Protein AF-R7S9X9-F1 (afdb_monomer)

Sequence (85 aa):
KLVTATVPILAEHGVTITTLFYRQMLEANPDLRNVFSRSNVAFRQRQLARAVHAHAANIEDLTPILPVVERIAHKHTSVHIVPSR

pLDDT: mean 92.41, std 6.57, range [55.38, 97.75]

Structure (mmCIF, N/CA/C/O backbone):
data_AF-R7S9X9-F1
#
_entry.id   AF-R7S9X9-F1
#
loop_
_atom_site.group_PDB
_atom_site.id
_atom_site.type_symbol
_atom_site.label_atom_id
_atom_site.label_alt_id
_atom_site.label_comp_id
_atom_site.label_asym_id
_atom_site.label_entity_id
_atom_site.label_seq_id
_atom_site.pdbx_PDB_ins_code
_atom_site.Cartn_x
_atom_site.Cartn_y
_atom_site.Cartn_z
_atom_site.occupancy
_atom_site.B_iso_or_equiv
_atom_site.auth_seq_id
_atom_site.auth_comp_id
_atom_site.auth_asym_id
_atom_site.auth_atom_id
_atom_site.pdbx_PDB_model_num
ATOM 1 N N . LYS A 1 1 ? -17.739 4.993 7.220 1.00 79.00 1 LYS A N 1
ATOM 2 C CA . LYS A 1 1 ? -18.378 3.840 7.923 1.00 79.00 1 LYS A CA 1
ATOM 3 C C . LYS A 1 1 ? -17.834 2.480 7.468 1.00 79.00 1 LYS A C 1
ATOM 5 O O . LYS A 1 1 ? -17.237 1.817 8.301 1.00 79.00 1 LYS A O 1
ATOM 10 N N . LEU A 1 2 ? -17.981 2.066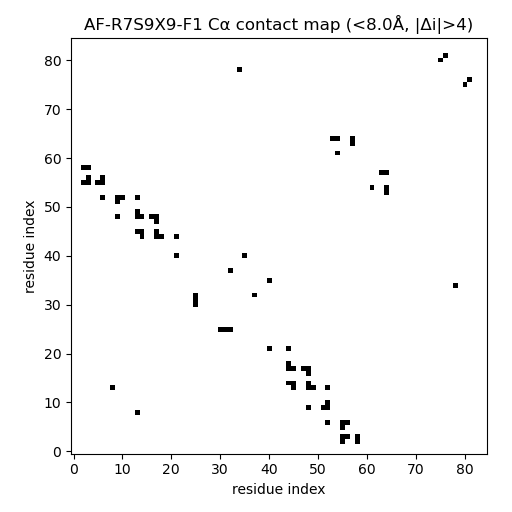 6.197 1.00 93.44 2 LEU A N 1
ATOM 11 C CA . LEU A 1 2 ? -17.479 0.752 5.740 1.00 93.44 2 LEU A CA 1
ATOM 12 C C . LEU A 1 2 ? -15.945 0.643 5.810 1.00 93.44 2 LEU A C 1
ATOM 14 O O . LEU A 1 2 ? -15.431 -0.278 6.430 1.00 93.44 2 LEU A O 1
ATOM 18 N N . VAL A 1 3 ? -15.218 1.613 5.244 1.00 93.88 3 VAL A N 1
ATOM 19 C CA . VAL A 1 3 ? -13.741 1.628 5.248 1.00 93.88 3 VAL A CA 1
ATOM 20 C C . VAL A 1 3 ? -13.187 1.615 6.676 1.00 93.88 3 VAL A C 1
ATOM 22 O O . VAL A 1 3 ? -12.359 0.773 7.010 1.00 93.88 3 VAL A O 1
ATOM 25 N N . THR A 1 4 ? -13.710 2.480 7.546 1.00 93.94 4 THR A N 1
ATOM 26 C CA . THR A 1 4 ? -13.315 2.577 8.958 1.00 93.94 4 THR A CA 1
ATOM 27 C C . THR A 1 4 ? -13.463 1.243 9.701 1.00 93.94 4 THR A C 1
ATOM 29 O O . THR A 1 4 ? -12.585 0.870 10.473 1.00 93.94 4 THR A O 1
ATOM 32 N N . ALA A 1 5 ? -14.529 0.479 9.428 1.00 96.38 5 ALA A N 1
ATOM 33 C CA . ALA A 1 5 ? -14.758 -0.828 10.048 1.00 96.38 5 ALA A CA 1
ATOM 34 C C . ALA A 1 5 ? -13.715 -1.890 9.645 1.00 96.38 5 ALA A C 1
ATOM 36 O O . ALA A 1 5 ? -13.531 -2.869 10.362 1.00 96.38 5 ALA A O 1
ATOM 37 N N . THR A 1 6 ? -13.008 -1.700 8.526 1.00 96.06 6 THR A N 1
ATOM 38 C CA . THR A 1 6 ? -11.969 -2.637 8.057 1.00 96.06 6 THR A CA 1
ATOM 39 C C . THR A 1 6 ? -10.577 -2.353 8.622 1.00 96.06 6 THR A C 1
ATOM 41 O O . THR A 1 6 ? -9.675 -3.166 8.434 1.00 96.06 6 THR A O 1
ATOM 44 N N . VAL A 1 7 ? -10.378 -1.238 9.337 1.00 96.38 7 VAL A N 1
ATOM 45 C CA . VAL A 1 7 ? -9.058 -0.834 9.857 1.00 96.38 7 VAL A CA 1
ATOM 46 C C . VAL A 1 7 ? -8.407 -1.917 10.734 1.00 96.38 7 VAL A C 1
ATOM 48 O O . VAL A 1 7 ? -7.256 -2.258 10.453 1.00 96.38 7 VAL A O 1
ATOM 51 N N . PRO A 1 8 ? -9.101 -2.540 11.714 1.00 96.50 8 PRO A N 1
ATOM 52 C CA . PRO A 1 8 ? -8.494 -3.595 12.531 1.00 96.50 8 PRO A CA 1
ATOM 53 C C . PRO A 1 8 ? -8.075 -4.818 11.702 1.00 96.50 8 PRO A C 1
ATOM 55 O O . PRO A 1 8 ? -7.002 -5.377 11.910 1.00 96.50 8 PRO A O 1
ATOM 58 N N . ILE A 1 9 ? -8.877 -5.177 10.695 1.00 96.19 9 ILE A N 1
ATOM 59 C CA . ILE A 1 9 ? -8.599 -6.298 9.785 1.00 96.19 9 ILE A CA 1
ATOM 60 C C . ILE A 1 9 ? -7.352 -6.001 8.943 1.00 96.19 9 ILE A C 1
ATOM 62 O O . ILE A 1 9 ? -6.502 -6.868 8.750 1.00 96.19 9 ILE A O 1
ATOM 66 N N . LEU A 1 10 ? -7.205 -4.768 8.451 1.00 94.19 10 LEU A N 1
ATOM 67 C CA . LEU A 1 10 ? -6.016 -4.343 7.709 1.00 94.19 10 LEU A CA 1
ATOM 68 C C . LEU A 1 10 ? -4.764 -4.305 8.593 1.00 94.19 10 LEU A C 1
ATOM 70 O O . LEU A 1 10 ? -3.672 -4.584 8.096 1.00 94.19 10 LEU 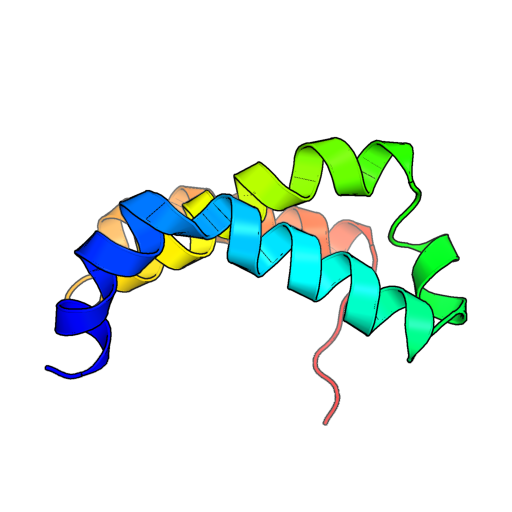A O 1
ATOM 74 N N . ALA A 1 11 ? -4.905 -3.987 9.882 1.00 93.50 11 ALA A N 1
ATOM 75 C CA . ALA A 1 11 ? -3.798 -4.025 10.832 1.00 93.50 11 ALA A CA 1
ATOM 76 C C . ALA A 1 11 ? -3.293 -5.462 11.052 1.00 93.50 11 ALA A C 1
ATOM 78 O O . ALA A 1 11 ? -2.085 -5.694 11.050 1.00 93.50 11 ALA A O 1
ATOM 79 N N 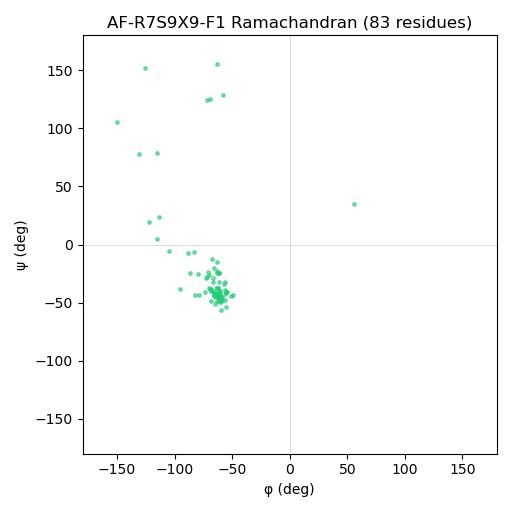. GLU A 1 12 ? -4.209 -6.425 11.179 1.00 96.75 12 GLU A N 1
ATOM 80 C CA . GLU A 1 12 ? -3.882 -7.832 11.434 1.00 96.75 12 GLU A CA 1
ATOM 81 C C . GLU A 1 12 ? -3.432 -8.583 10.169 1.00 96.75 12 GLU A C 1
ATOM 83 O O . GLU A 1 12 ? -2.454 -9.331 10.181 1.00 96.75 12 GLU A O 1
ATOM 88 N N . HIS A 1 13 ? -4.121 -8.370 9.047 1.00 97.38 13 HIS A N 1
ATOM 89 C CA . HIS A 1 13 ? -3.962 -9.180 7.836 1.00 97.38 13 HIS A CA 1
ATOM 90 C C . HIS A 1 13 ? -3.398 -8.417 6.636 1.00 97.38 13 HIS A C 1
ATOM 92 O O . HIS A 1 13 ? -3.264 -8.993 5.554 1.00 97.38 13 HIS A O 1
ATOM 98 N N . GLY A 1 14 ? -3.020 -7.146 6.793 1.00 95.81 14 GLY A N 1
ATOM 99 C CA . GLY A 1 14 ? -2.571 -6.305 5.682 1.00 95.81 14 GLY A CA 1
ATOM 100 C C . GLY A 1 14 ? -1.425 -6.916 4.873 1.00 95.81 14 GLY A C 1
ATOM 101 O O . GLY A 1 14 ? -1.457 -6.881 3.645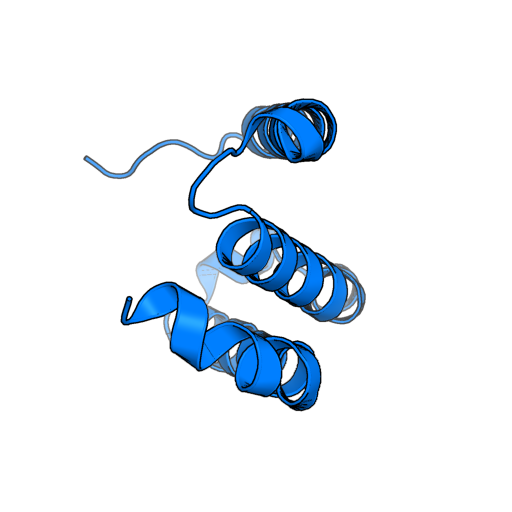 1.00 95.81 14 GLY A O 1
ATOM 102 N N . VAL A 1 15 ? -0.441 -7.537 5.534 1.00 95.94 15 VAL A N 1
ATOM 103 C CA . VAL A 1 15 ? 0.681 -8.204 4.845 1.00 95.94 15 VAL A CA 1
ATOM 104 C C . VAL A 1 15 ? 0.215 -9.439 4.079 1.00 95.94 15 VAL A C 1
ATOM 106 O O . VAL A 1 15 ? 0.664 -9.664 2.957 1.00 95.94 15 VAL A O 1
ATOM 109 N N . THR A 1 16 ? -0.701 -10.224 4.644 1.00 97.12 16 THR A N 1
ATOM 110 C CA . THR A 1 16 ? -1.279 -11.394 3.969 1.00 97.12 16 THR A CA 1
ATOM 111 C C . THR A 1 16 ? -2.012 -10.968 2.700 1.00 97.12 16 THR A C 1
ATOM 113 O O . THR A 1 16 ? -1.764 -11.522 1.629 1.00 97.12 16 THR A O 1
ATOM 116 N N . ILE A 1 17 ? -2.838 -9.922 2.791 1.00 97.06 17 ILE A N 1
ATOM 117 C CA . ILE A 1 17 ? -3.579 -9.360 1.656 1.00 97.06 17 ILE A CA 1
ATOM 118 C C . ILE A 1 17 ? -2.616 -8.883 0.565 1.00 97.06 17 ILE A C 1
ATOM 120 O O . ILE A 1 17 ? -2.768 -9.254 -0.598 1.00 97.06 17 ILE A O 1
ATOM 124 N N . THR A 1 18 ? -1.592 -8.101 0.913 1.00 96.75 18 THR A N 1
ATOM 125 C CA . THR A 1 18 ? -0.666 -7.566 -0.096 1.00 96.75 18 THR A CA 1
ATOM 126 C C . THR A 1 18 ? 0.263 -8.623 -0.686 1.00 96.75 18 THR A C 1
ATOM 128 O O . THR A 1 18 ? 0.650 -8.506 -1.847 1.00 96.75 18 THR A O 1
ATOM 131 N N . THR A 1 19 ? 0.581 -9.679 0.064 1.00 95.69 19 THR A N 1
ATOM 132 C CA . THR A 1 19 ? 1.302 -10.849 -0.462 1.00 95.69 19 THR A CA 1
ATOM 133 C C . THR A 1 19 ? 0.472 -11.541 -1.545 1.00 95.69 19 THR A C 1
ATOM 135 O O . THR A 1 19 ? 0.968 -11.800 -2.643 1.00 95.69 19 THR A O 1
ATOM 138 N N . LEU A 1 20 ? -0.811 -11.795 -1.260 1.00 96.56 20 LEU A N 1
ATOM 139 C CA . LEU A 1 20 ? -1.743 -12.392 -2.220 1.00 96.56 20 LEU A CA 1
ATOM 140 C C . LEU A 1 20 ? -1.939 -11.497 -3.448 1.00 96.56 20 LEU A C 1
ATOM 142 O O . LEU A 1 20 ? -1.900 -12.004 -4.569 1.00 96.56 20 LEU A O 1
ATOM 146 N N . PHE A 1 21 ? -2.061 -10.182 -3.244 1.00 96.38 21 PHE A N 1
ATOM 147 C CA . PHE A 1 21 ? -2.152 -9.192 -4.318 1.00 96.38 21 PHE A CA 1
ATOM 148 C C . PHE A 1 21 ? -0.971 -9.294 -5.287 1.00 96.38 21 PHE A C 1
ATOM 150 O O . PHE A 1 21 ? -1.181 -9.458 -6.485 1.00 96.38 21 PHE A O 1
ATOM 157 N N . TYR A 1 22 ? 0.271 -9.248 -4.790 1.00 95.25 22 TYR A N 1
ATOM 158 C CA . TYR A 1 22 ? 1.439 -9.319 -5.672 1.00 95.25 22 TYR A CA 1
ATOM 159 C C . TYR A 1 22 ? 1.528 -10.654 -6.408 1.00 95.25 22 TYR A C 1
ATOM 161 O O . TYR A 1 22 ? 1.899 -10.668 -7.582 1.00 95.25 22 TYR A O 1
ATOM 169 N N . ARG A 1 23 ? 1.172 -11.764 -5.749 1.00 94.44 23 ARG A N 1
ATOM 170 C CA . ARG A 1 23 ? 1.131 -13.081 -6.395 1.00 94.44 23 ARG A CA 1
ATOM 171 C C . ARG A 1 23 ? 0.147 -13.081 -7.567 1.00 94.44 23 ARG A C 1
ATOM 173 O O . ARG A 1 23 ? 0.561 -13.319 -8.697 1.00 94.44 23 ARG A O 1
ATOM 180 N N . GLN A 1 24 ? -1.113 -12.733 -7.309 1.00 96.88 24 GLN A N 1
ATOM 181 C CA . GLN A 1 24 ? -2.177 -12.740 -8.318 1.00 96.88 24 GLN A CA 1
ATOM 182 C C . GLN A 1 24 ? -1.912 -11.737 -9.448 1.00 96.88 24 GLN A C 1
ATOM 184 O O . GLN A 1 24 ? -2.066 -12.071 -10.620 1.00 96.88 24 GLN A O 1
ATOM 189 N N . MET A 1 25 ? -1.457 -10.524 -9.119 1.00 95.31 25 MET A N 1
ATOM 190 C CA . MET A 1 25 ? -1.164 -9.480 -10.104 1.00 95.31 25 MET A CA 1
ATOM 191 C C . MET A 1 25 ? -0.074 -9.918 -11.091 1.00 95.31 25 MET A C 1
ATOM 193 O O . MET A 1 25 ? -0.218 -9.685 -12.288 1.00 95.31 25 MET A O 1
ATOM 197 N N . LEU A 1 26 ? 0.999 -10.553 -10.607 1.00 94.12 26 LEU A N 1
ATOM 198 C CA . LEU A 1 26 ? 2.128 -10.992 -11.439 1.00 94.12 26 LEU A CA 1
ATOM 199 C C . LEU A 1 26 ? 1.857 -12.299 -12.193 1.00 94.12 26 LEU A C 1
ATOM 201 O O . LEU A 1 26 ? 2.494 -12.562 -13.214 1.00 94.12 26 LEU A O 1
ATOM 205 N N . GLU A 1 27 ? 0.954 -13.138 -11.687 1.00 95.12 27 GLU A N 1
ATOM 206 C CA . GLU A 1 27 ? 0.428 -14.295 -12.417 1.00 95.12 27 GLU A CA 1
ATOM 207 C C . GLU A 1 27 ? -0.443 -13.842 -13.591 1.00 95.12 27 GLU A C 1
ATOM 209 O O . GLU A 1 27 ? -0.210 -14.278 -14.714 1.00 95.12 27 GLU A O 1
ATOM 214 N N . ALA A 1 28 ? -1.374 -12.914 -13.351 1.00 97.12 28 ALA A N 1
ATOM 215 C CA . ALA A 1 28 ? -2.275 -12.394 -14.377 1.00 97.12 28 ALA A CA 1
ATOM 216 C C . ALA A 1 28 ? -1.588 -11.448 -15.379 1.00 97.12 28 ALA A C 1
ATOM 218 O O . ALA A 1 28 ? -2.003 -11.379 -16.530 1.00 97.12 28 ALA A O 1
ATOM 219 N N . ASN A 1 29 ? -0.536 -10.731 -14.962 1.00 94.38 29 ASN A N 1
ATOM 220 C CA . ASN A 1 29 ? 0.162 -9.739 -15.788 1.00 94.38 29 ASN A CA 1
ATOM 221 C C . ASN A 1 29 ? 1.685 -9.960 -15.743 1.00 94.38 29 ASN A C 1
ATOM 223 O O . ASN A 1 29 ? 2.401 -9.242 -15.032 1.00 94.38 29 ASN A O 1
ATOM 227 N N . PRO A 1 30 ? 2.216 -10.953 -16.479 1.00 92.94 30 PRO A N 1
ATOM 228 C CA . PRO A 1 30 ? 3.635 -11.291 -16.441 1.00 92.94 30 PRO A CA 1
ATOM 229 C C . PRO A 1 30 ? 4.585 -10.138 -16.779 1.00 92.94 30 PRO A C 1
ATOM 231 O O . PRO A 1 30 ? 5.662 -10.062 -16.183 1.00 92.94 30 PRO A O 1
ATOM 234 N N . ASP A 1 31 ? 4.169 -9.224 -17.658 1.00 90.62 31 ASP A N 1
ATOM 235 C CA . ASP A 1 31 ? 4.965 -8.073 -18.108 1.00 90.62 31 ASP A CA 1
ATOM 236 C C . ASP A 1 31 ? 5.308 -7.102 -16.969 1.00 90.62 31 ASP A C 1
ATOM 238 O O . ASP A 1 31 ? 6.347 -6.435 -16.988 1.00 90.62 31 ASP A O 1
ATOM 242 N N . LEU A 1 32 ? 4.497 -7.082 -15.904 1.00 90.44 32 LEU A N 1
ATOM 243 C CA . LEU A 1 32 ? 4.752 -6.261 -14.721 1.00 90.44 32 LEU A CA 1
ATOM 244 C C . LEU A 1 32 ? 5.979 -6.718 -13.921 1.00 90.44 32 LEU A C 1
ATOM 246 O O . LEU A 1 32 ? 6.464 -5.959 -13.080 1.00 90.44 32 LEU A O 1
ATOM 250 N N . ARG A 1 33 ? 6.544 -7.905 -14.190 1.00 89.44 33 ARG A N 1
ATOM 251 C CA . ARG A 1 33 ? 7.802 -8.358 -13.565 1.00 89.44 33 ARG A CA 1
ATOM 252 C C . ARG A 1 33 ? 8.992 -7.450 -13.890 1.00 89.44 33 ARG A C 1
ATOM 254 O O . ARG A 1 33 ? 9.915 -7.378 -13.079 1.00 89.44 33 ARG A O 1
ATOM 261 N N . ASN A 1 34 ? 8.942 -6.717 -15.006 1.00 86.44 34 ASN A N 1
ATOM 262 C CA . ASN A 1 34 ? 9.956 -5.720 -15.369 1.00 86.44 34 ASN A CA 1
ATOM 263 C C . ASN A 1 34 ? 9.965 -4.521 -14.405 1.00 86.44 34 ASN A C 1
ATOM 265 O O . ASN A 1 34 ? 11.007 -3.920 -14.159 1.00 86.44 34 ASN A O 1
ATOM 269 N N . VAL A 1 35 ? 8.811 -4.203 -13.813 1.00 85.56 35 VAL A N 1
ATOM 270 C CA . VAL A 1 35 ? 8.645 -3.111 -12.839 1.00 85.56 35 VAL A CA 1
ATOM 271 C C . VAL A 1 35 ? 8.754 -3.638 -11.401 1.00 85.56 35 VAL A C 1
ATOM 273 O O . VAL A 1 35 ? 9.345 -3.002 -10.522 1.00 85.56 35 VAL A O 1
ATOM 276 N N . PHE A 1 36 ? 8.210 -4.830 -11.152 1.00 87.12 36 PHE A N 1
ATOM 277 C CA . PHE A 1 36 ? 8.126 -5.477 -9.847 1.00 87.12 36 PHE A CA 1
ATOM 278 C C . PHE A 1 36 ? 8.956 -6.765 -9.817 1.00 87.12 36 PHE A C 1
ATOM 280 O O . PHE A 1 36 ? 8.434 -7.879 -9.886 1.00 87.12 36 PHE A O 1
ATOM 287 N N . SER A 1 37 ? 10.272 -6.611 -9.668 1.00 82.19 37 SER A N 1
ATOM 288 C CA . SER A 1 37 ? 11.174 -7.745 -9.449 1.00 82.19 37 SER A CA 1
ATOM 289 C C . SER A 1 37 ? 10.875 -8.469 -8.125 1.00 82.19 37 SER A C 1
ATOM 291 O O . SER A 1 37 ? 10.373 -7.876 -7.165 1.00 82.19 37 SER A O 1
ATOM 293 N N . ARG A 1 38 ? 11.244 -9.756 -8.034 1.00 77.69 38 ARG A N 1
ATOM 294 C CA . ARG A 1 38 ? 11.019 -10.591 -6.834 1.00 77.69 38 ARG A CA 1
ATOM 295 C C . ARG A 1 38 ? 11.607 -9.983 -5.553 1.00 77.69 38 ARG A C 1
ATOM 297 O O . ARG A 1 38 ? 10.955 -10.010 -4.512 1.00 77.69 38 ARG A O 1
ATOM 304 N N . SER A 1 39 ? 12.805 -9.400 -5.634 1.00 76.75 39 SER A N 1
ATOM 305 C CA . SER A 1 39 ? 13.464 -8.732 -4.502 1.00 76.75 39 SER A CA 1
ATOM 306 C C . SER A 1 39 ? 12.693 -7.493 -4.039 1.00 76.75 39 SER A C 1
ATOM 308 O O . SER A 1 39 ? 12.500 -7.288 -2.841 1.00 76.75 39 SER A O 1
ATOM 310 N N . ASN A 1 40 ? 12.177 -6.704 -4.982 1.00 79.75 40 ASN A N 1
ATOM 311 C CA . ASN A 1 40 ? 11.403 -5.505 -4.680 1.00 79.75 40 ASN A CA 1
ATOM 312 C C . ASN A 1 40 ? 10.030 -5.842 -4.080 1.00 79.75 40 ASN A C 1
ATOM 314 O O . ASN A 1 40 ? 9.580 -5.152 -3.167 1.00 79.75 40 ASN A O 1
ATOM 318 N N . VAL A 1 41 ? 9.371 -6.905 -4.546 1.00 82.94 41 VAL A N 1
ATOM 319 C CA . VAL A 1 41 ? 8.052 -7.340 -4.048 1.00 82.94 41 VAL A CA 1
ATOM 320 C C . VAL A 1 41 ? 8.101 -7.752 -2.574 1.00 82.94 41 VAL A C 1
ATOM 322 O O . VAL A 1 41 ? 7.267 -7.299 -1.787 1.00 82.94 41 VAL A O 1
ATOM 325 N N . ALA A 1 42 ? 9.115 -8.528 -2.174 1.00 80.12 42 ALA A N 1
ATOM 326 C CA . ALA A 1 42 ? 9.259 -9.014 -0.800 1.00 80.12 42 ALA A CA 1
ATOM 327 C C . ALA A 1 42 ? 9.309 -7.876 0.240 1.00 80.12 42 ALA A C 1
ATOM 329 O O . ALA A 1 42 ? 8.783 -8.001 1.351 1.00 80.12 42 ALA A O 1
ATOM 330 N N . PHE A 1 43 ? 9.904 -6.739 -0.129 1.00 82.62 43 PHE A N 1
ATOM 331 C CA . PHE A 1 43 ? 9.912 -5.531 0.694 1.00 82.62 43 PHE A CA 1
ATOM 332 C C . PHE A 1 43 ? 8.621 -4.710 0.543 1.00 82.62 43 PHE A C 1
ATOM 334 O O . PHE A 1 43 ? 8.052 -4.245 1.535 1.00 82.62 43 PHE A O 1
ATOM 341 N N . ARG A 1 44 ? 8.125 -4.546 -0.690 1.00 86.50 44 A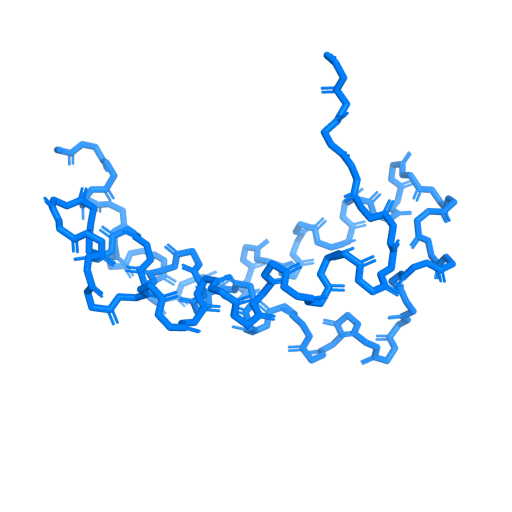RG A N 1
ATOM 342 C CA . ARG A 1 44 ? 6.996 -3.658 -1.011 1.00 86.50 44 ARG A CA 1
ATOM 343 C C . ARG A 1 44 ? 5.647 -4.137 -0.489 1.00 86.50 44 ARG A C 1
ATOM 345 O O . ARG A 1 44 ? 4.808 -3.288 -0.217 1.00 86.50 44 ARG A O 1
ATOM 352 N N . GLN A 1 45 ? 5.429 -5.436 -0.287 1.00 91.62 45 GLN A N 1
ATOM 353 C CA . GLN A 1 45 ? 4.180 -5.951 0.299 1.00 91.62 45 GLN A CA 1
ATOM 354 C C . GLN A 1 45 ? 3.868 -5.333 1.673 1.00 91.62 45 GLN A C 1
ATOM 356 O O . GLN A 1 45 ? 2.751 -4.872 1.908 1.00 91.62 45 GLN A O 1
ATOM 361 N N . ARG A 1 46 ? 4.873 -5.192 2.549 1.00 93.31 46 ARG A N 1
ATOM 362 C CA . ARG A 1 46 ? 4.702 -4.534 3.858 1.00 93.31 46 ARG A CA 1
ATOM 363 C C . ARG A 1 46 ? 4.466 -3.032 3.728 1.00 93.31 46 ARG A C 1
ATOM 365 O O . ARG A 1 46 ? 3.658 -2.474 4.462 1.00 93.31 46 ARG A O 1
ATOM 372 N N . GLN A 1 47 ? 5.147 -2.384 2.787 1.00 93.75 47 GLN A N 1
ATOM 373 C CA . GLN A 1 47 ? 4.990 -0.948 2.552 1.00 93.75 47 GLN A CA 1
ATOM 374 C C . GLN A 1 47 ? 3.606 -0.618 1.984 1.00 93.75 47 GLN A C 1
ATOM 376 O O . GLN A 1 47 ? 2.983 0.339 2.431 1.00 93.75 47 GLN A O 1
ATOM 381 N N . LEU A 1 48 ? 3.098 -1.446 1.067 1.00 95.31 48 LEU A N 1
ATOM 382 C CA . LEU A 1 48 ? 1.743 -1.324 0.541 1.00 95.31 48 LEU A CA 1
ATOM 383 C C . LEU A 1 48 ? 0.702 -1.550 1.645 1.00 95.31 48 LEU A C 1
ATOM 385 O O . LEU A 1 48 ? -0.214 -0.748 1.775 1.00 95.31 48 LEU A O 1
ATOM 389 N N . ALA A 1 49 ? 0.883 -2.572 2.490 1.00 96.06 49 ALA A N 1
ATOM 390 C CA . ALA A 1 49 ? -0.034 -2.853 3.599 1.00 96.06 49 ALA A CA 1
ATOM 391 C C . ALA A 1 49 ? -0.136 -1.658 4.557 1.00 96.06 49 ALA A C 1
ATOM 393 O O . ALA A 1 49 ? -1.229 -1.226 4.911 1.00 96.06 49 ALA A O 1
ATOM 394 N N . ARG A 1 50 ? 1.014 -1.070 4.908 1.00 94.88 50 ARG A N 1
ATOM 395 C CA . ARG A 1 50 ? 1.087 0.141 5.733 1.00 94.88 50 ARG A CA 1
ATOM 396 C C . ARG A 1 50 ? 0.411 1.337 5.073 1.00 94.88 50 ARG A C 1
ATOM 398 O O . ARG A 1 50 ? -0.301 2.056 5.760 1.00 94.88 50 ARG A O 1
ATOM 405 N N . ALA A 1 51 ? 0.619 1.549 3.774 1.00 96.00 51 ALA A N 1
ATOM 406 C CA . ALA A 1 51 ? 0.006 2.660 3.051 1.00 96.00 51 ALA A CA 1
ATOM 407 C C . ALA A 1 51 ? -1.528 2.539 3.012 1.00 96.00 51 ALA A C 1
ATOM 409 O O . ALA A 1 51 ? -2.218 3.505 3.326 1.00 96.00 51 ALA A O 1
ATOM 410 N N . VAL A 1 52 ? -2.062 1.349 2.710 1.00 96.00 52 VAL A N 1
ATOM 411 C CA . VAL A 1 52 ? -3.516 1.104 2.693 1.00 96.00 52 VAL A CA 1
ATOM 412 C C . VAL A 1 52 ? -4.117 1.238 4.094 1.00 96.00 52 VAL A C 1
ATOM 414 O O . VAL A 1 52 ? -5.142 1.898 4.254 1.00 96.00 52 VAL A O 1
ATOM 417 N N . HIS A 1 53 ? -3.467 0.680 5.120 1.00 96.56 53 HIS A N 1
ATOM 418 C CA . HIS A 1 53 ? -3.905 0.846 6.506 1.00 96.56 53 HIS A CA 1
ATOM 419 C C . HIS A 1 53 ? -3.892 2.320 6.936 1.00 96.56 53 HIS A C 1
ATOM 421 O O . HIS A 1 53 ? -4.871 2.798 7.498 1.00 96.56 53 HIS A O 1
ATOM 427 N N . ALA A 1 54 ? -2.810 3.055 6.655 1.00 95.56 54 ALA A N 1
ATOM 428 C CA . ALA A 1 54 ? -2.696 4.471 7.000 1.00 95.56 54 ALA A CA 1
ATOM 429 C C . ALA A 1 54 ? -3.787 5.306 6.321 1.00 95.56 54 ALA A C 1
ATOM 431 O O . ALA A 1 54 ? -4.389 6.151 6.973 1.00 95.56 54 ALA A O 1
ATOM 432 N N . HIS A 1 55 ? -4.092 5.028 5.054 1.00 96.19 55 HIS A N 1
ATOM 433 C CA . HIS A 1 55 ? -5.215 5.654 4.367 1.00 96.19 55 HIS A CA 1
ATOM 434 C C . HIS A 1 55 ? -6.553 5.334 5.049 1.00 96.19 55 HIS A C 1
ATOM 436 O O . HIS A 1 55 ? -7.317 6.242 5.355 1.00 96.19 55 HIS A O 1
ATOM 442 N N . ALA A 1 56 ? -6.832 4.059 5.339 1.00 96.12 56 ALA A N 1
ATOM 443 C CA . ALA A 1 56 ? -8.083 3.657 5.984 1.00 96.12 56 ALA A CA 1
ATOM 444 C C . ALA A 1 56 ? -8.250 4.261 7.392 1.00 96.12 56 ALA A C 1
ATOM 446 O O . ALA A 1 56 ? -9.353 4.661 7.761 1.00 96.12 56 ALA A O 1
ATOM 447 N N . ALA A 1 57 ? -7.161 4.361 8.158 1.00 96.44 57 ALA A N 1
ATOM 448 C CA . ALA A 1 57 ? -7.144 4.955 9.493 1.00 96.44 57 ALA A CA 1
ATOM 449 C C . ALA A 1 57 ? -7.315 6.486 9.482 1.00 96.44 57 ALA A C 1
ATOM 451 O O . ALA A 1 57 ? -7.771 7.045 10.473 1.00 96.44 57 ALA A O 1
ATOM 452 N N . ASN A 1 58 ? -6.977 7.151 8.373 1.00 96.88 58 ASN A N 1
ATOM 453 C CA . ASN A 1 58 ? -7.049 8.607 8.200 1.00 96.88 58 ASN A CA 1
ATOM 454 C C . ASN A 1 58 ? -8.114 9.010 7.159 1.00 96.88 58 ASN A C 1
ATOM 456 O O . ASN A 1 58 ? -8.026 10.072 6.559 1.00 96.88 58 ASN A O 1
ATOM 460 N N . ILE A 1 59 ? -9.119 8.162 6.907 1.00 96.06 59 ILE A N 1
ATOM 461 C CA . ILE A 1 59 ? -10.075 8.353 5.800 1.00 96.06 59 ILE A CA 1
ATOM 462 C C . ILE A 1 59 ? -10.892 9.655 5.896 1.00 96.06 59 ILE A C 1
ATOM 464 O O . ILE A 1 59 ? -11.351 10.160 4.877 1.00 96.06 59 ILE A O 1
ATOM 468 N N . GLU A 1 60 ? -11.064 10.192 7.106 1.00 96.00 60 GLU A N 1
ATOM 469 C CA . GLU A 1 60 ? -11.793 11.443 7.361 1.00 96.00 60 GLU A CA 1
ATOM 470 C C . GLU A 1 60 ? -10.892 12.690 7.231 1.00 96.00 60 GLU A C 1
ATOM 472 O O . GLU A 1 60 ? -11.387 13.776 6.945 1.00 96.00 60 GLU A O 1
ATOM 477 N N . ASP A 1 61 ? -9.574 12.543 7.411 1.00 96.44 61 ASP A N 1
ATOM 478 C CA . ASP A 1 61 ? -8.580 13.608 7.233 1.00 96.44 61 ASP A CA 1
ATOM 479 C C . ASP A 1 61 ? -7.238 13.015 6.785 1.00 96.44 61 ASP A C 1
ATOM 481 O O . ASP A 1 61 ? -6.498 12.433 7.576 1.00 96.44 61 ASP A O 1
ATOM 485 N N . LEU A 1 62 ? -6.905 13.195 5.505 1.00 96.75 62 LEU A N 1
ATOM 486 C CA . LEU A 1 62 ? -5.680 12.663 4.903 1.00 96.75 62 LEU A CA 1
ATOM 487 C C . LEU A 1 62 ? -4.447 13.546 5.147 1.00 96.75 62 LEU A C 1
ATOM 489 O O . LEU A 1 62 ? -3.336 13.135 4.800 1.00 96.75 62 LEU A O 1
ATOM 493 N N . THR A 1 63 ? -4.606 14.730 5.745 1.00 97.75 63 THR A N 1
ATOM 494 C CA . THR A 1 63 ? -3.509 15.675 6.012 1.00 97.75 63 THR A CA 1
ATOM 495 C C . THR A 1 63 ? -2.295 15.017 6.686 1.00 97.75 63 THR A C 1
ATOM 497 O O . THR A 1 63 ? -1.175 15.230 6.208 1.00 97.75 63 THR A O 1
ATOM 500 N N . PRO A 1 64 ? -2.456 14.140 7.703 1.00 97.12 64 PRO A N 1
ATOM 501 C CA . PRO A 1 64 ? -1.328 13.491 8.374 1.00 97.12 64 PRO A CA 1
ATOM 502 C C . PRO A 1 64 ? -0.484 12.580 7.472 1.00 97.12 64 PRO A C 1
ATOM 504 O O . PRO A 1 64 ? 0.675 12.307 7.786 1.00 97.12 64 PRO A O 1
ATOM 507 N N . ILE A 1 65 ? -1.041 12.086 6.360 1.00 97.19 65 ILE A N 1
ATOM 508 C CA . ILE A 1 65 ? -0.358 11.140 5.466 1.00 97.19 65 ILE A CA 1
ATOM 509 C C . ILE A 1 65 ? 0.148 11.780 4.168 1.00 97.19 65 ILE A C 1
ATOM 511 O O . ILE A 1 65 ? 0.876 11.116 3.424 1.00 97.19 65 ILE A O 1
ATOM 515 N N . LEU A 1 66 ? -0.164 13.055 3.905 1.00 97.38 66 LEU A N 1
ATOM 516 C CA . LEU A 1 66 ? 0.250 13.758 2.683 1.00 97.38 66 LEU A CA 1
ATOM 517 C C . LEU A 1 66 ? 1.758 13.663 2.383 1.00 97.38 66 LEU A C 1
ATOM 519 O O . LEU A 1 66 ? 2.088 13.320 1.247 1.00 97.38 66 LEU A O 1
ATOM 523 N N . PRO A 1 67 ? 2.688 13.829 3.350 1.00 95.81 67 PRO A N 1
ATOM 524 C CA . PRO A 1 67 ? 4.123 13.714 3.060 1.00 95.81 67 PRO A CA 1
ATOM 525 C C . PRO A 1 67 ? 4.526 12.321 2.549 1.00 95.81 67 PRO A C 1
ATOM 527 O O . PRO A 1 67 ? 5.438 12.157 1.735 1.00 95.81 67 PRO A O 1
ATOM 530 N N . VAL A 1 68 ? 3.834 11.277 3.018 1.00 93.56 68 VAL A N 1
ATOM 531 C CA . VAL A 1 68 ? 4.068 9.903 2.559 1.00 93.56 68 VAL A CA 1
ATOM 532 C C . VAL A 1 68 ? 3.504 9.707 1.155 1.00 93.56 68 VAL A C 1
ATOM 534 O O . VAL A 1 68 ? 4.164 9.072 0.330 1.00 93.56 68 VAL A O 1
ATOM 537 N N . VAL A 1 69 ? 2.321 10.262 0.880 1.00 95.69 69 VAL A N 1
ATOM 538 C CA . VAL A 1 69 ? 1.690 10.234 -0.447 1.00 95.69 69 VAL A CA 1
ATOM 539 C C . VAL A 1 69 ? 2.575 10.931 -1.478 1.00 95.69 69 VAL A C 1
ATOM 541 O O . VAL A 1 69 ? 2.831 10.355 -2.531 1.00 95.69 69 VAL A O 1
ATOM 544 N N . GLU A 1 70 ? 3.123 12.101 -1.156 1.00 96.62 70 GLU A N 1
ATOM 545 C CA . GLU A 1 70 ? 4.030 12.847 -2.033 1.00 96.62 70 GLU A CA 1
ATOM 546 C C . GLU A 1 70 ? 5.288 12.035 -2.374 1.00 96.62 70 GLU A C 1
ATOM 548 O O . GLU A 1 70 ? 5.654 11.883 -3.542 1.00 96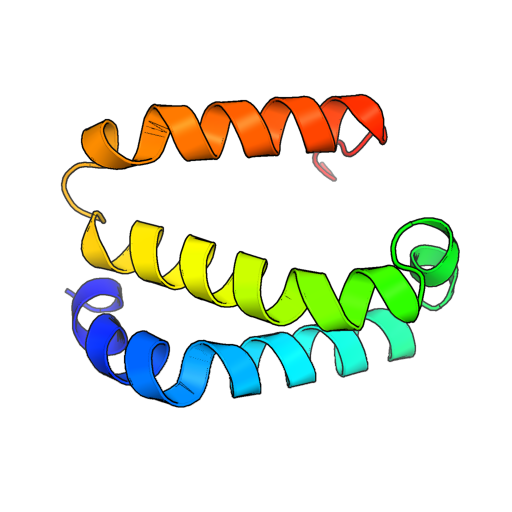.62 70 GLU A O 1
ATOM 553 N N . ARG A 1 71 ? 5.905 11.384 -1.379 1.00 95.06 71 ARG A N 1
ATOM 554 C CA . ARG A 1 71 ? 7.047 10.486 -1.618 1.00 95.06 71 ARG A CA 1
ATOM 555 C C . ARG A 1 71 ? 6.687 9.304 -2.528 1.00 95.06 71 ARG A C 1
ATOM 557 O O . ARG A 1 71 ? 7.499 8.904 -3.365 1.00 95.06 71 ARG A O 1
ATOM 564 N N . ILE A 1 72 ? 5.499 8.718 -2.359 1.00 94.25 72 ILE A N 1
ATOM 565 C CA . ILE A 1 72 ? 5.008 7.635 -3.228 1.00 94.25 72 ILE A CA 1
ATOM 566 C C . ILE A 1 72 ? 4.781 8.164 -4.651 1.00 94.25 72 ILE A C 1
ATOM 568 O O . ILE A 1 72 ? 5.209 7.515 -5.607 1.00 94.25 72 ILE A O 1
ATOM 572 N N . ALA A 1 73 ? 4.189 9.352 -4.792 1.00 95.44 73 ALA A N 1
ATOM 573 C CA . ALA A 1 73 ? 3.946 10.004 -6.074 1.00 95.44 73 ALA A CA 1
ATOM 574 C C . ALA A 1 73 ? 5.255 10.265 -6.832 1.00 95.44 73 ALA A C 1
ATOM 576 O O . ALA A 1 73 ? 5.380 9.848 -7.981 1.00 95.44 73 ALA A O 1
ATOM 577 N N . HIS A 1 74 ? 6.279 10.820 -6.174 1.00 95.94 74 HIS A N 1
ATOM 578 C CA . HIS A 1 74 ? 7.608 10.968 -6.777 1.00 95.94 74 HIS A CA 1
ATOM 579 C C . HIS A 1 74 ? 8.168 9.635 -7.278 1.00 95.94 74 HIS A C 1
ATOM 581 O O . HIS A 1 74 ? 8.736 9.572 -8.373 1.00 95.94 74 HIS A O 1
ATOM 587 N N . LYS A 1 75 ? 7.988 8.546 -6.515 1.00 91.62 75 LYS A N 1
ATOM 588 C CA . LYS A 1 75 ? 8.460 7.228 -6.945 1.00 91.62 75 LYS A CA 1
ATOM 589 C C . LYS A 1 75 ? 7.681 6.688 -8.145 1.00 91.62 75 LYS A C 1
ATOM 591 O O . LYS A 1 75 ? 8.297 6.075 -9.011 1.00 91.62 75 LYS A O 1
ATOM 596 N N . HIS A 1 76 ? 6.368 6.903 -8.202 1.00 93.50 76 HIS A N 1
ATOM 597 C CA . HIS A 1 76 ? 5.534 6.537 -9.350 1.00 93.50 76 HIS A CA 1
ATOM 598 C C . HIS A 1 76 ? 5.941 7.301 -10.613 1.00 93.50 76 HIS A C 1
ATOM 600 O O . HIS A 1 76 ? 6.125 6.682 -11.661 1.00 93.50 76 HIS A O 1
ATOM 606 N N . THR A 1 77 ? 6.192 8.606 -10.501 1.00 93.81 77 THR A N 1
ATOM 607 C CA . THR A 1 77 ? 6.700 9.418 -11.614 1.00 93.81 77 THR A CA 1
ATOM 608 C C . THR A 1 77 ? 8.063 8.918 -12.091 1.00 93.81 77 THR A C 1
ATOM 610 O O . THR A 1 77 ? 8.278 8.780 -13.292 1.00 93.81 77 THR A O 1
ATOM 613 N N . SER A 1 78 ? 8.964 8.549 -11.169 1.00 92.44 78 SER A N 1
ATOM 614 C CA . SER A 1 78 ? 10.301 8.032 -11.508 1.00 92.44 78 SER A CA 1
ATOM 615 C C . SER A 1 78 ? 10.285 6.710 -12.288 1.00 92.44 78 SER A C 1
ATOM 617 O O . SER A 1 78 ? 11.341 6.280 -12.746 1.00 92.44 78 SER A O 1
ATOM 619 N N . VAL A 1 79 ? 9.156 5.999 -12.326 1.00 89.00 79 VAL A N 1
ATOM 620 C CA . VAL A 1 79 ? 8.993 4.729 -13.053 1.00 89.00 79 VAL A CA 1
ATOM 621 C C . VAL A 1 79 ? 7.863 4.802 -14.085 1.00 89.00 79 VAL A C 1
ATOM 623 O O . VAL A 1 79 ? 7.364 3.768 -14.515 1.00 89.00 79 VAL A O 1
ATOM 626 N N . HIS A 1 80 ? 7.469 6.018 -14.480 1.00 90.00 80 HIS A N 1
ATOM 627 C CA . HIS A 1 80 ? 6.481 6.291 -15.528 1.00 90.00 80 HIS A CA 1
ATOM 628 C C . HIS A 1 80 ? 5.114 5.618 -15.317 1.00 90.00 80 HIS A C 1
ATOM 630 O O . HIS A 1 80 ? 4.445 5.239 -16.276 1.00 90.00 80 HIS A O 1
ATOM 636 N N . ILE A 1 81 ? 4.675 5.486 -14.061 1.00 89.25 81 ILE A N 1
ATOM 637 C CA . ILE A 1 81 ? 3.308 5.043 -13.770 1.00 89.25 81 ILE A CA 1
ATOM 638 C C . ILE A 1 81 ? 2.345 6.173 -14.127 1.00 89.25 81 ILE A C 1
ATOM 640 O O . ILE A 1 81 ? 2.460 7.283 -13.609 1.00 89.25 81 ILE A O 1
ATOM 644 N N . VAL A 1 82 ? 1.382 5.868 -14.992 1.00 89.12 82 VAL A N 1
ATOM 645 C CA . VAL A 1 82 ? 0.338 6.792 -15.441 1.00 89.12 82 VAL A CA 1
ATOM 646 C C . VAL A 1 82 ? -1.039 6.170 -15.211 1.00 89.12 82 VAL A C 1
ATOM 648 O O . VAL A 1 82 ? -1.155 4.942 -15.229 1.00 89.12 82 VAL A O 1
ATOM 651 N N . PRO A 1 83 ? -2.089 6.979 -15.000 1.00 89.69 83 PRO A N 1
ATOM 652 C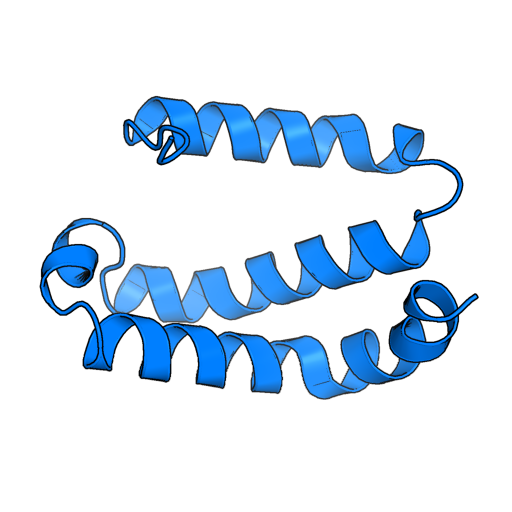 CA . PRO A 1 83 ? -3.452 6.468 -14.978 1.00 89.69 83 PRO A CA 1
ATOM 653 C C . PRO A 1 83 ? -3.779 5.766 -16.300 1.00 89.69 83 PRO A C 1
ATOM 655 O O . PRO A 1 83 ? -3.597 6.342 -17.375 1.00 89.69 83 PRO A O 1
ATOM 658 N N . SER A 1 84 ? -4.276 4.533 -16.229 1.00 81.06 84 SER A N 1
ATOM 659 C CA . SER A 1 84 ? -5.012 3.948 -17.348 1.00 81.06 84 SER A CA 1
ATOM 660 C C . SER A 1 84 ? -6.334 4.705 -17.458 1.00 81.06 84 SER A C 1
ATOM 662 O O . SER A 1 84 ? -7.020 4.848 -16.446 1.00 81.06 84 SER A O 1
ATOM 664 N N . ARG A 1 85 ? -6.625 5.247 -18.645 1.00 55.38 85 ARG A N 1
ATOM 665 C CA . ARG A 1 85 ? -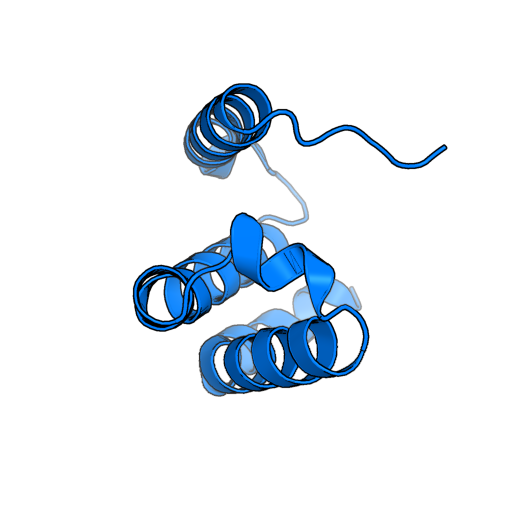7.864 5.990 -18.924 1.00 55.38 85 ARG A CA 1
ATOM 666 C C . ARG A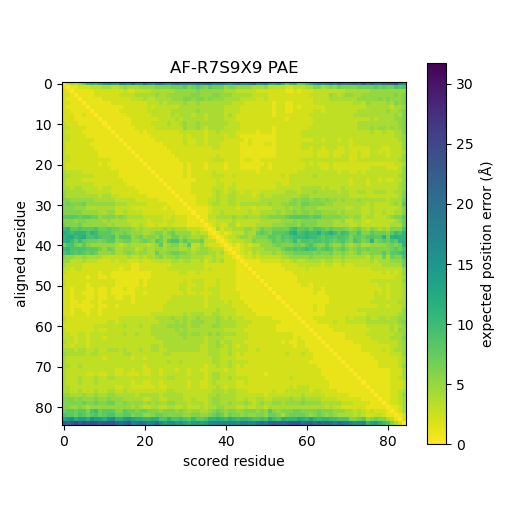 1 85 ? -9.115 5.224 -18.513 1.00 55.38 85 ARG A C 1
ATOM 668 O O . ARG A 1 85 ? -9.112 3.984 -18.672 1.00 55.38 85 ARG A O 1
#

Secondary structure (DSSP, 8-state):
-HHHHTHHHHHHHHHHHHHHHHHHHHHH-GGGGGTS-HHHHHHHHHHHHHHHHHHHHTTT--GGGHHHHHHHHHHHHTTT-----

Foldseek 3Di:
DVLLVCLVVLVVCQLVVLLVVVVVVCVVPVVCCVVVPPVNSVVVSVVRSVVSSLCSNQVVHCVVCVVVVVVVVVVCVVVVNDDDD

Organism: Trametes versicolor (strain FP-101664) (NCBI:txid717944)

Nearest PDB structures (foldseek):
  7dih-assembly2_B  TM=9.288E-01  e=2.327E-02  Aquifex aeolicus VF5
  2w31-assembly1_B  TM=6.116E-01  e=4.207E+00  Geobacter sulfurreducens
  8u5a-assembly2_B  TM=5.865E-01  e=7.075E+00  synthetic construct

Mean predicted aligned error: 3.44 Å

Solvent-accessible surface area (backbone atoms only — not comparable to full-atom values): 4873 Å² total; per-residue (Å²): 110,73,61,55,71,44,34,69,54,34,70,74,40,18,48,60,53,31,48,51,48,54,51,53,50,44,70,79,37,60,76,52,43,81,80,51,38,75,75,56,44,74,58,43,22,52,55,50,21,50,52,55,33,52,47,35,72,26,70,92,56,56,74,90,49,44,73,60,50,52,55,50,49,56,53,36,58,78,67,70,63,69,86,80,129

InterPro domains:
  IPR000971 Globin [PS01033] (1-85)
  IPR009050 Globin-like superfamily [SSF46458] (2-83)
  IPR012292 Globin/Protoglobin [G3DSA:1.10.490.10] (1-85)

Radius of gyration: 14.02 Å; Cα contacts (8 Å, |Δi|>4): 42; chains: 1; bounding box: 32×30×32 Å